Protein AF-A0A357EZJ7-F1 (afdb_monomer)

Secondary structure (DSSP, 8-state):
-HHHHHHHHHTT-HHHHHHHHHHHHHHHHHHHHHHHHHHHTSPPPTT-TTTTHHHHHHHHHHHHH-

Nearest PDB structures (foldseek):
  8j7t-assembly1_B  TM=7.944E-01  e=5.843E-02  Homo sapiens
  8j80-assembly1_A  TM=7.897E-01  e=8.162E-02  Homo sapiens
  8j7v-assembly1_A  TM=7.935E-01  e=1.219E-01  Homo sapiens
  8j7w-assembly1_B  TM=6.638E-01  e=8.162E-02  Homo sapiens
  8j7w-assembly1_A  TM=7.976E-01  e=2.081E-01  Homo sapiens

Solvent-accessible surface area (backbone atoms only — not comparable to full-atom values): 3746 Å² total; per-residue (Å²): 88,72,69,38,40,53,47,13,59,74,67,72,32,67,66,42,39,50,52,28,51,51,58,48,50,54,50,51,52,52,49,51,46,51,52,34,54,59,60,50,70,49,78,66,52,96,90,40,91,80,47,52,69,67,53,44,55,53,36,52,51,58,54,74,72,107

Radius of gyration: 17.95 Å; Cα contacts (8 Å, |Δi|>4): 42; chains: 1; bounding box: 35×18×49 Å

pLDDT: mean 72.2, std 10.33, range [51.09, 87.69]

Foldseek 3Di:
DVCLCVVCVVVVNPVSNVVVVVVVVVVVLVVLLVVLVVQQPDFADPVHPVRCVVSNVVSVVVSVVD

Mean predicted aligned error: 10.91 Å

Sequence (66 aa):
MIAEAVGGWYANSLALLADAGHMLTDVAALSLTLAAFWFAGRPATPQKTYGYYRLEILAAFINGIA

Structure (mmCIF, N/CA/C/O backbone):
data_AF-A0A357EZJ7-F1
#
_entry.id   AF-A0A357EZJ7-F1
#
loop_
_atom_site.group_PDB
_atom_site.id
_atom_site.type_symbol
_atom_site.label_atom_id
_atom_site.label_alt_id
_atom_site.label_comp_id
_atom_site.label_asym_id
_atom_site.label_entity_id
_atom_site.label_seq_id
_atom_site.pdbx_PDB_ins_code
_atom_site.Cartn_x
_atom_site.Cartn_y
_atom_site.Cartn_z
_atom_site.occupancy
_atom_site.B_iso_or_equiv
_atom_site.auth_seq_id
_atom_site.auth_comp_id
_atom_site.auth_asym_id
_atom_site.auth_atom_id
_atom_site.pdbx_PDB_model_num
ATOM 1 N N . MET A 1 1 ? 2.713 -0.396 -14.424 1.00 66.94 1 MET A N 1
ATOM 2 C CA . MET A 1 1 ? 3.599 -1.303 -13.654 1.00 66.94 1 MET A CA 1
ATOM 3 C C . MET A 1 1 ? 4.098 -2.495 -14.456 1.00 66.94 1 MET A C 1
ATOM 5 O O . MET A 1 1 ? 5.225 -2.424 -14.909 1.00 66.94 1 MET A O 1
ATOM 9 N N . ILE A 1 2 ? 3.324 -3.568 -14.692 1.00 75.06 2 ILE A N 1
ATOM 10 C CA . ILE A 1 2 ? 3.863 -4.774 -15.374 1.00 75.06 2 ILE A CA 1
ATOM 11 C C . ILE A 1 2 ? 4.329 -4.469 -16.808 1.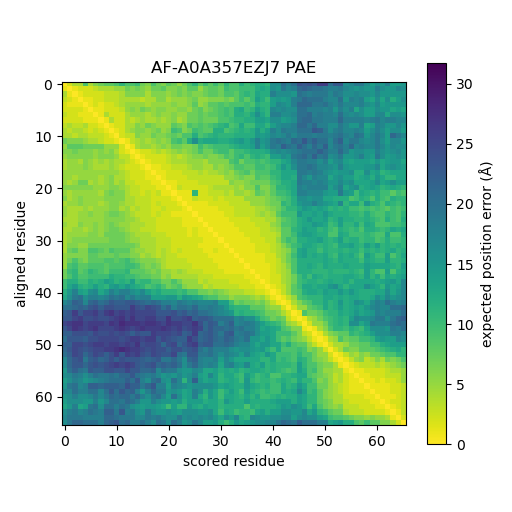00 75.06 2 ILE A C 1
ATOM 13 O O . ILE A 1 2 ? 5.420 -4.870 -17.193 1.00 75.06 2 ILE A O 1
ATOM 17 N N . ALA A 1 3 ? 3.551 -3.701 -17.576 1.00 77.38 3 ALA A N 1
ATOM 18 C CA . ALA A 1 3 ? 3.944 -3.288 -18.924 1.00 77.38 3 ALA A CA 1
ATOM 19 C C . ALA A 1 3 ? 5.180 -2.363 -18.937 1.00 77.38 3 ALA A C 1
ATOM 21 O O . ALA A 1 3 ? 6.014 -2.484 -19.826 1.00 77.38 3 ALA A O 1
ATOM 22 N N . GLU A 1 4 ? 5.338 -1.489 -17.939 1.00 73.31 4 GLU A N 1
ATOM 23 C CA . GLU A 1 4 ? 6.496 -0.585 -17.801 1.00 73.31 4 GLU A CA 1
ATOM 24 C C . GLU A 1 4 ? 7.743 -1.300 -17.280 1.00 73.31 4 GLU A C 1
ATOM 26 O O . GLU A 1 4 ? 8.841 -1.011 -17.733 1.00 73.31 4 GLU A O 1
ATOM 31 N N . ALA A 1 5 ? 7.592 -2.280 -16.388 1.00 74.38 5 ALA A N 1
ATOM 32 C CA . ALA A 1 5 ? 8.693 -3.115 -15.922 1.00 74.38 5 ALA A CA 1
ATOM 33 C C . ALA A 1 5 ? 9.219 -4.008 -17.056 1.00 74.38 5 ALA A C 1
ATOM 35 O O . ALA A 1 5 ? 10.424 -4.078 -17.286 1.00 74.38 5 ALA A O 1
ATOM 36 N N . VAL A 1 6 ? 8.315 -4.642 -17.814 1.00 78.12 6 VAL A N 1
ATOM 37 C CA . VAL A 1 6 ? 8.675 -5.472 -18.976 1.00 78.12 6 VAL A CA 1
ATOM 38 C C . VAL A 1 6 ? 9.211 -4.606 -20.121 1.00 78.12 6 VAL A C 1
ATOM 40 O O . VAL A 1 6 ? 10.223 -4.952 -20.726 1.00 78.12 6 VAL A O 1
ATOM 43 N N . GLY A 1 7 ? 8.589 -3.455 -20.389 1.00 78.50 7 GLY A N 1
ATOM 44 C CA . GLY A 1 7 ? 9.047 -2.492 -21.392 1.00 78.50 7 GLY A CA 1
ATOM 45 C C . GLY A 1 7 ? 10.386 -1.846 -21.032 1.00 78.50 7 GLY A C 1
ATOM 46 O O . GLY A 1 7 ? 11.242 -1.706 -21.897 1.00 78.50 7 GLY A O 1
ATOM 47 N N . GLY A 1 8 ? 10.608 -1.522 -19.757 1.00 78.25 8 GLY A N 1
ATOM 48 C CA . GLY A 1 8 ? 11.866 -0.991 -19.232 1.00 78.25 8 GLY A CA 1
ATOM 49 C C . GLY A 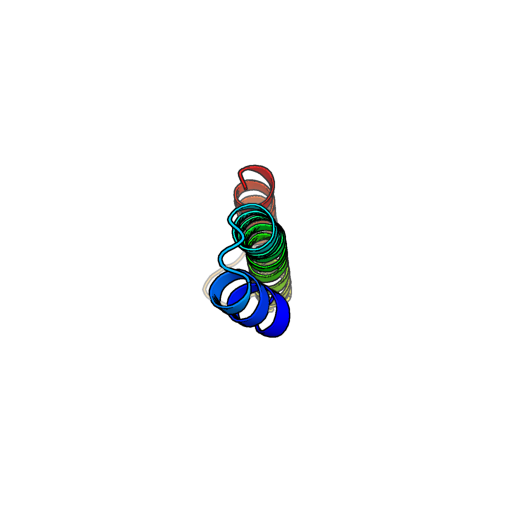1 8 ? 13.002 -2.004 -19.301 1.00 78.25 8 GLY A C 1
ATOM 50 O O . GLY A 1 8 ? 14.108 -1.648 -19.704 1.00 78.25 8 GLY A O 1
ATOM 51 N N . TRP A 1 9 ? 12.715 -3.276 -19.004 1.00 78.12 9 TRP A N 1
ATOM 52 C CA . TRP A 1 9 ? 13.669 -4.369 -19.198 1.00 78.12 9 TRP A CA 1
ATOM 53 C C . TRP A 1 9 ? 14.008 -4.553 -20.680 1.00 78.12 9 TRP A C 1
ATOM 55 O O . TRP A 1 9 ? 15.181 -4.625 -21.038 1.00 78.12 9 TRP A O 1
ATOM 65 N N . TYR A 1 10 ? 13.002 -4.585 -21.560 1.00 83.12 10 TYR A N 1
ATOM 66 C CA . TYR A 1 10 ? 13.214 -4.769 -23.000 1.00 83.12 10 TYR A CA 1
ATOM 67 C C . TYR A 1 10 ? 13.940 -3.579 -23.648 1.00 83.12 10 TYR A C 1
ATOM 69 O O . TYR A 1 10 ? 14.779 -3.762 -24.526 1.00 83.12 10 TYR A O 1
ATOM 77 N N . ALA A 1 11 ? 13.664 -2.358 -23.187 1.00 83.06 11 ALA A N 1
ATOM 78 C CA . ALA A 1 11 ? 14.332 -1.136 -23.629 1.00 83.06 11 ALA A CA 1
ATOM 79 C C . ALA A 1 11 ? 15.692 -0.896 -22.940 1.00 83.06 11 ALA A C 1
ATOM 81 O O . ALA A 1 11 ? 16.334 0.116 -23.221 1.00 83.06 11 ALA A O 1
ATOM 82 N N . ASN A 1 12 ? 16.116 -1.785 -22.026 1.00 78.25 12 ASN A N 1
ATOM 83 C CA . ASN A 1 12 ? 17.314 -1.655 -21.186 1.00 78.25 12 ASN A CA 1
ATOM 84 C C . ASN A 1 12 ? 17.415 -0.277 -20.494 1.00 78.25 12 ASN A C 1
ATOM 86 O O . ASN A 1 12 ? 18.496 0.301 -20.351 1.00 78.25 12 ASN A O 1
ATOM 90 N N . SER A 1 13 ? 16.261 0.270 -20.105 1.00 76.88 13 SER A N 1
ATOM 91 C CA . SER A 1 13 ? 16.116 1.631 -19.600 1.00 76.88 13 SER A CA 1
ATOM 92 C C . SER A 1 13 ? 15.901 1.615 -18.093 1.00 76.88 13 SER A C 1
ATOM 94 O O . SER A 1 13 ? 14.816 1.303 -17.598 1.00 76.88 13 SER A O 1
ATOM 96 N N . LEU A 1 14 ? 16.945 2.008 -17.359 1.00 79.06 14 LEU A N 1
ATOM 97 C CA . LEU A 1 14 ? 16.895 2.175 -15.905 1.00 79.06 14 LEU A CA 1
ATOM 98 C C . LEU A 1 14 ? 15.871 3.231 -15.476 1.00 79.06 14 LEU A C 1
ATOM 100 O O . LEU A 1 14 ? 15.314 3.116 -14.392 1.00 79.06 14 LEU A O 1
ATOM 104 N N . ALA A 1 15 ? 15.590 4.224 -16.326 1.00 81.44 15 ALA A N 1
ATOM 105 C CA . ALA A 1 15 ? 14.608 5.263 -16.033 1.00 81.44 15 ALA A CA 1
ATOM 106 C C . ALA A 1 15 ? 13.181 4.697 -15.964 1.00 81.44 15 ALA A C 1
ATOM 108 O O . ALA A 1 15 ? 12.471 4.967 -15.002 1.00 81.44 15 ALA A O 1
ATOM 109 N N . LEU A 1 16 ? 12.786 3.854 -16.927 1.00 76.94 16 LEU A N 1
ATOM 110 C CA . LEU A 1 16 ? 11.464 3.210 -16.915 1.00 76.94 16 LEU A CA 1
ATOM 111 C C . LEU A 1 16 ? 11.330 2.211 -15.760 1.00 76.94 16 LEU A C 1
ATOM 113 O O . LEU A 1 16 ? 10.261 2.065 -15.175 1.00 76.94 16 LEU A O 1
ATOM 117 N N . LEU A 1 17 ? 12.422 1.514 -15.436 1.00 76.56 17 LEU A N 1
ATOM 118 C CA . LEU A 1 17 ? 12.443 0.575 -14.319 1.00 76.56 17 LEU A CA 1
ATOM 119 C C . LEU A 1 17 ? 12.327 1.303 -12.968 1.00 76.56 17 LEU A C 1
ATOM 121 O O . LEU A 1 17 ? 11.64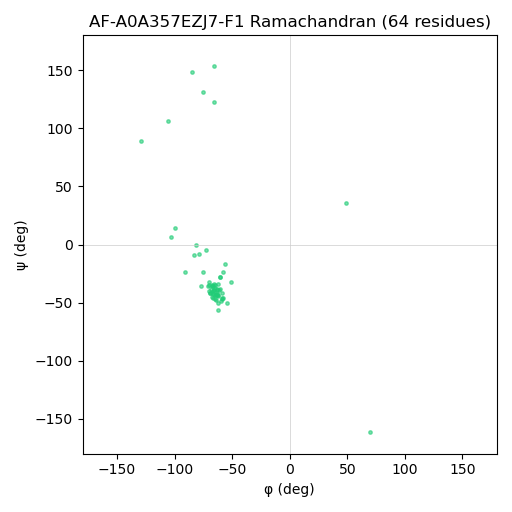3 0.818 -12.071 1.00 76.56 17 LEU A O 1
ATOM 125 N N . ALA A 1 18 ? 12.975 2.465 -12.833 1.00 81.50 18 ALA A N 1
ATOM 126 C CA . ALA A 1 18 ? 12.884 3.317 -11.650 1.00 81.50 18 ALA A CA 1
ATOM 127 C C . ALA A 1 18 ? 11.481 3.919 -11.485 1.00 81.50 18 ALA A C 1
ATOM 129 O O . ALA A 1 18 ? 10.948 3.902 -10.378 1.00 81.50 18 ALA A O 1
ATOM 130 N N . ASP A 1 19 ? 10.860 4.371 -12.577 1.00 84.12 19 ASP A N 1
ATOM 131 C CA . ASP A 1 19 ? 9.477 4.864 -12.583 1.00 84.12 19 ASP A CA 1
ATOM 132 C C . ASP A 1 19 ? 8.486 3.757 -12.171 1.00 84.12 19 ASP A C 1
ATOM 134 O O . ASP A 1 19 ? 7.670 3.927 -11.262 1.00 84.12 19 ASP A O 1
ATOM 138 N N . ALA A 1 20 ? 8.676 2.546 -12.712 1.00 82.69 20 ALA A N 1
ATOM 139 C CA . ALA A 1 20 ? 7.923 1.367 -12.297 1.00 82.69 20 ALA A CA 1
ATOM 140 C C . ALA A 1 20 ? 8.141 0.990 -10.818 1.00 82.69 20 ALA A C 1
ATOM 142 O O . ALA A 1 20 ? 7.220 0.513 -10.160 1.00 82.69 20 ALA A O 1
ATOM 143 N N . GLY A 1 21 ? 9.338 1.195 -10.269 1.00 82.69 21 GLY A N 1
ATOM 144 C CA . GLY A 1 21 ? 9.601 0.984 -8.843 1.00 82.69 21 GLY A CA 1
ATOM 145 C C . GLY A 1 21 ? 8.915 2.023 -7.948 1.00 82.69 21 GLY A C 1
ATOM 146 O O . GLY A 1 21 ? 8.367 1.672 -6.901 1.00 82.69 21 GLY A O 1
ATOM 147 N N . HIS A 1 22 ? 8.908 3.289 -8.371 1.00 85.38 22 HIS A N 1
ATOM 148 C CA . HIS A 1 22 ? 8.279 4.387 -7.637 1.00 85.38 22 HIS A CA 1
ATOM 149 C C . HIS A 1 22 ? 6.771 4.169 -7.495 1.00 85.38 22 HIS A C 1
ATOM 151 O O . HIS A 1 22 ? 6.270 3.999 -6.386 1.00 85.38 22 HIS A O 1
ATOM 157 N N . MET A 1 23 ? 6.082 4.006 -8.621 1.00 85.88 23 MET A N 1
ATOM 158 C CA . MET A 1 23 ? 4.644 3.731 -8.660 1.00 85.88 23 MET A CA 1
ATOM 159 C C . MET A 1 23 ? 4.260 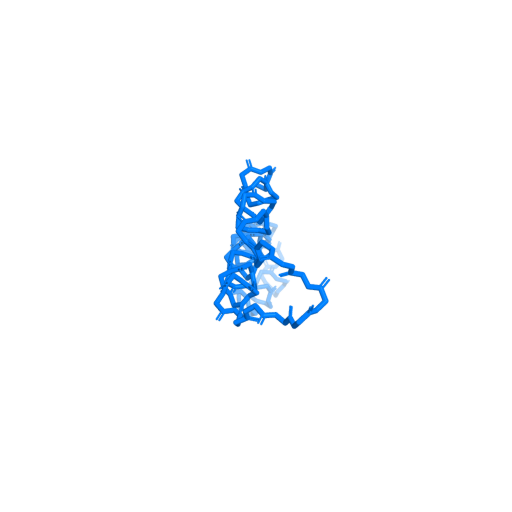2.418 -7.949 1.00 85.88 23 MET A C 1
ATOM 161 O O . MET A 1 23 ? 3.147 2.289 -7.440 1.00 85.88 23 MET A O 1
ATOM 165 N N . LEU A 1 24 ? 5.156 1.423 -7.882 1.00 84.38 24 LEU A N 1
ATOM 166 C CA . LEU A 1 24 ? 4.923 0.210 -7.086 1.00 84.38 24 LEU A CA 1
ATOM 167 C C . LEU A 1 24 ? 4.902 0.516 -5.582 1.00 84.38 24 LEU A C 1
ATOM 169 O O . LEU A 1 24 ? 4.122 -0.089 -4.844 1.00 84.38 24 LEU A O 1
ATOM 173 N N . THR A 1 25 ? 5.719 1.469 -5.140 1.00 83.19 25 THR A N 1
ATOM 174 C CA . THR A 1 25 ? 5.747 1.931 -3.748 1.00 83.19 25 THR A CA 1
ATOM 175 C C . THR A 1 25 ? 4.467 2.695 -3.409 1.00 83.19 25 THR A C 1
ATOM 177 O O . THR A 1 25 ? 3.854 2.408 -2.381 1.00 83.19 25 THR A O 1
ATOM 180 N N . ASP A 1 26 ? 3.980 3.552 -4.312 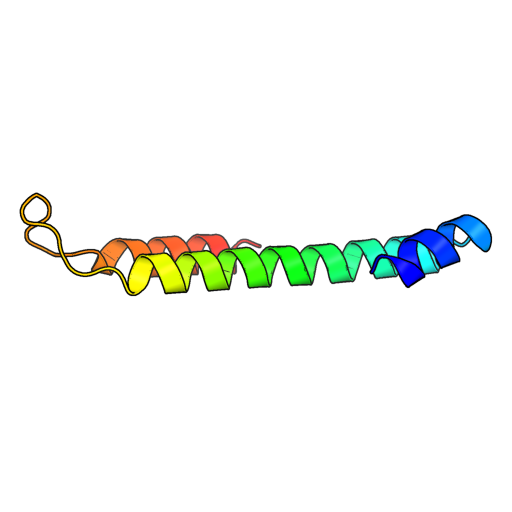1.00 87.06 26 ASP A N 1
ATOM 181 C CA . ASP A 1 26 ? 2.673 4.215 -4.170 1.00 87.06 26 ASP A CA 1
ATOM 182 C C . ASP A 1 26 ? 1.521 3.209 -4.049 1.00 87.06 26 ASP A C 1
ATOM 184 O O . ASP A 1 26 ? 0.668 3.307 -3.162 1.00 87.06 26 ASP A O 1
ATOM 188 N N . VAL A 1 27 ? 1.508 2.181 -4.904 1.00 87.69 27 VAL A N 1
ATOM 189 C CA . VAL A 1 27 ? 0.495 1.119 -4.833 1.00 87.69 27 VAL A CA 1
ATOM 190 C C . VAL A 1 27 ? 0.601 0.342 -3.520 1.00 87.69 27 VAL A C 1
ATOM 192 O O . VAL A 1 27 ? -0.430 0.005 -2.933 1.00 87.69 27 VAL A O 1
ATOM 195 N N . ALA A 1 28 ? 1.809 0.067 -3.024 1.00 85.19 28 ALA A N 1
ATOM 196 C CA . ALA A 1 28 ? 2.001 -0.592 -1.734 1.00 85.19 28 ALA A CA 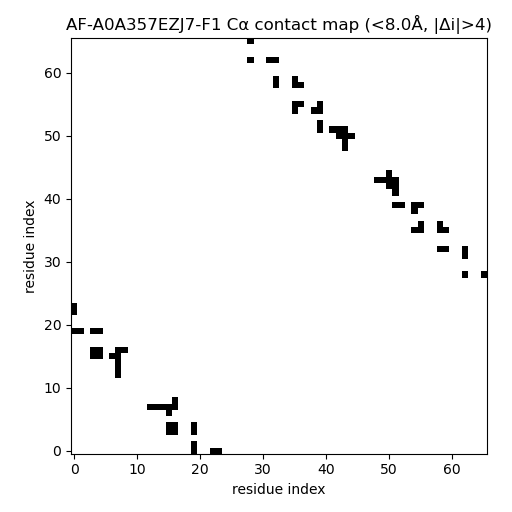1
ATOM 197 C C . ALA A 1 28 ? 1.458 0.261 -0.574 1.00 85.19 28 ALA A C 1
ATOM 199 O O . ALA A 1 28 ? 0.735 -0.267 0.277 1.00 85.19 28 ALA A O 1
ATOM 200 N N . ALA A 1 29 ? 1.723 1.571 -0.577 1.00 83.56 29 ALA A N 1
ATOM 201 C CA . ALA A 1 29 ? 1.191 2.506 0.412 1.00 83.56 29 ALA A CA 1
ATOM 202 C C . ALA A 1 29 ? -0.347 2.523 0.402 1.00 83.56 29 ALA A C 1
ATOM 204 O O . ALA A 1 29 ? -0.966 2.310 1.449 1.00 83.56 29 ALA A O 1
ATOM 205 N N . LEU A 1 30 ? -0.967 2.645 -0.780 1.00 86.19 30 LEU A N 1
ATOM 206 C CA . LEU A 1 30 ? -2.426 2.593 -0.947 1.00 86.19 30 LEU A CA 1
ATOM 207 C C . LEU A 1 30 ? -3.025 1.252 -0.499 1.00 86.19 30 LEU A C 1
ATOM 209 O O . LEU A 1 30 ? -4.091 1.216 0.118 1.00 86.19 30 LEU A O 1
ATOM 213 N N . SER A 1 31 ? -2.339 0.142 -0.780 1.00 86.50 31 SER A N 1
ATOM 214 C CA . SER A 1 31 ? -2.765 -1.202 -0.367 1.00 86.50 31 SER A CA 1
ATOM 215 C C . SER A 1 31 ? -2.779 -1.339 1.155 1.00 86.50 31 SER A C 1
ATOM 217 O O . SER A 1 31 ? -3.729 -1.887 1.721 1.00 86.50 31 SER A O 1
ATOM 219 N N . LEU A 1 32 ? -1.754 -0.805 1.828 1.00 80.75 32 LEU A N 1
ATOM 220 C CA . LEU A 1 32 ? -1.695 -0.747 3.288 1.00 80.75 32 LEU A CA 1
ATOM 221 C C . LEU A 1 32 ? -2.812 0.135 3.856 1.00 80.75 32 LEU A C 1
ATOM 223 O O . LEU A 1 32 ? -3.471 -0.289 4.807 1.00 80.75 32 LEU A O 1
ATOM 227 N N . THR A 1 33 ? -3.081 1.303 3.256 1.00 79.38 33 THR A N 1
ATOM 228 C CA . THR A 1 33 ? -4.198 2.182 3.653 1.00 79.38 33 THR A CA 1
ATOM 229 C C . THR A 1 33 ? -5.534 1.450 3.532 1.00 79.38 33 THR A C 1
ATOM 231 O O . THR A 1 33 ? -6.348 1.469 4.454 1.00 79.38 33 THR A O 1
ATOM 234 N N . LEU A 1 34 ? -5.767 0.761 2.413 1.00 81.75 34 LEU A N 1
ATOM 235 C CA . LEU A 1 34 ? -7.008 0.032 2.166 1.00 81.75 34 LEU A CA 1
ATOM 236 C C . LEU A 1 34 ? -7.194 -1.124 3.156 1.00 81.75 34 LEU A C 1
ATOM 238 O O . LEU A 1 34 ? -8.285 -1.301 3.700 1.00 81.75 34 LEU A O 1
ATOM 242 N N . ALA A 1 35 ? -6.131 -1.887 3.428 1.00 77.81 35 ALA A N 1
ATOM 243 C CA . ALA A 1 35 ? -6.157 -2.944 4.434 1.00 77.81 35 ALA A CA 1
ATOM 244 C C . ALA A 1 35 ? -6.507 -2.373 5.815 1.00 77.81 35 ALA A C 1
ATOM 246 O O . ALA A 1 35 ? -7.388 -2.893 6.498 1.00 77.81 35 ALA A O 1
ATOM 247 N N . ALA A 1 36 ? -5.877 -1.263 6.193 1.00 72.25 36 ALA A N 1
ATOM 248 C CA . ALA A 1 36 ? -6.177 -0.521 7.408 1.00 72.25 36 ALA A CA 1
ATOM 249 C C . ALA A 1 36 ? -7.657 -0.120 7.522 1.00 72.25 36 ALA A C 1
ATOM 251 O O . ALA A 1 36 ? -8.290 -0.420 8.535 1.00 72.25 36 ALA A O 1
ATOM 252 N N . PHE A 1 37 ? -8.227 0.488 6.477 1.00 71.44 37 PHE A N 1
ATOM 253 C CA . PHE A 1 37 ? -9.654 0.830 6.427 1.00 71.44 37 PHE A CA 1
ATOM 254 C C . PHE A 1 37 ? -10.549 -0.403 6.575 1.00 71.44 37 PHE A C 1
ATOM 256 O O . PHE A 1 37 ? -11.540 -0.379 7.307 1.00 71.44 37 PHE A O 1
ATOM 263 N N . TRP A 1 38 ? -10.186 -1.508 5.923 1.00 73.56 38 TRP A N 1
ATOM 264 C CA . TRP A 1 38 ? -10.938 -2.757 6.013 1.00 73.56 38 TRP A CA 1
ATOM 265 C C . TRP A 1 38 ? -10.917 -3.352 7.428 1.00 73.56 38 TRP A C 1
ATOM 267 O O . TRP A 1 38 ? -11.929 -3.869 7.906 1.00 73.56 38 TRP A O 1
ATOM 277 N N . PHE A 1 39 ? -9.787 -3.241 8.132 1.00 64.56 39 PHE A N 1
ATOM 278 C CA . PHE A 1 39 ? -9.679 -3.629 9.538 1.00 64.56 39 PHE A CA 1
ATOM 279 C C . PHE A 1 39 ? -10.425 -2.673 10.478 1.00 64.56 39 PHE A C 1
ATOM 281 O O . PHE A 1 39 ? -11.020 -3.145 11.448 1.00 64.56 39 PHE A O 1
ATOM 288 N N . ALA A 1 40 ? -10.440 -1.369 10.190 1.00 63.12 40 ALA A N 1
ATOM 289 C CA . ALA A 1 40 ? 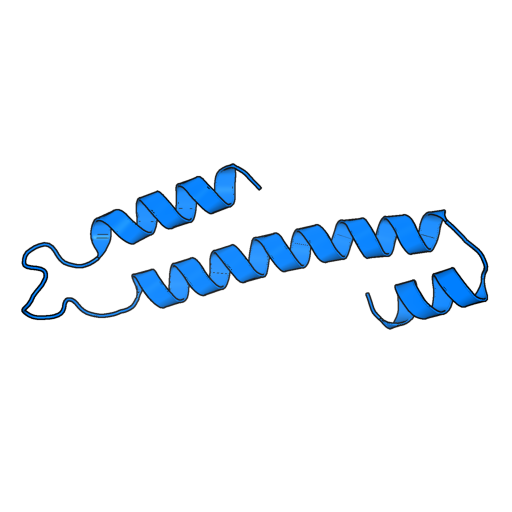-11.171 -0.368 10.972 1.00 63.12 40 ALA A CA 1
ATOM 290 C C . ALA A 1 40 ? -12.697 -0.558 10.889 1.00 63.12 40 ALA A C 1
ATOM 292 O O . ALA A 1 40 ? -13.397 -0.383 11.883 1.00 63.12 40 ALA A O 1
ATOM 293 N N . GLY A 1 41 ? -13.210 -1.008 9.739 1.00 62.03 41 GLY A N 1
ATOM 294 C CA . GLY A 1 41 ? -14.636 -1.290 9.541 1.00 62.03 41 GLY A CA 1
ATOM 295 C C . GLY A 1 41 ? -15.164 -2.555 10.233 1.00 62.03 41 GLY A C 1
ATOM 296 O O . GLY A 1 41 ? -16.367 -2.818 10.167 1.00 62.03 41 GLY A O 1
ATOM 297 N N . ARG A 1 42 ? -14.316 -3.371 10.883 1.00 61.19 42 ARG A N 1
ATOM 298 C CA . ARG A 1 42 ? -14.785 -4.589 11.565 1.00 61.19 42 ARG A CA 1
ATOM 299 C C . ARG A 1 42 ? -15.502 -4.261 12.888 1.00 61.19 42 ARG A C 1
ATOM 301 O O . ARG A 1 42 ? -14.948 -3.540 13.718 1.00 61.19 42 ARG A O 1
ATOM 308 N N . PRO A 1 43 ? -16.700 -4.832 13.131 1.00 51.09 43 PRO A N 1
ATOM 309 C CA . PRO A 1 43 ? -17.475 -4.580 14.345 1.00 51.09 43 PRO A CA 1
ATOM 310 C C . PRO A 1 43 ? -16.772 -5.108 15.605 1.00 51.09 43 PRO A C 1
ATOM 312 O O . PRO A 1 43 ? -15.985 -6.053 15.555 1.00 51.09 43 PRO A O 1
ATOM 315 N N . ALA A 1 44 ? -17.064 -4.488 16.751 1.00 54.44 44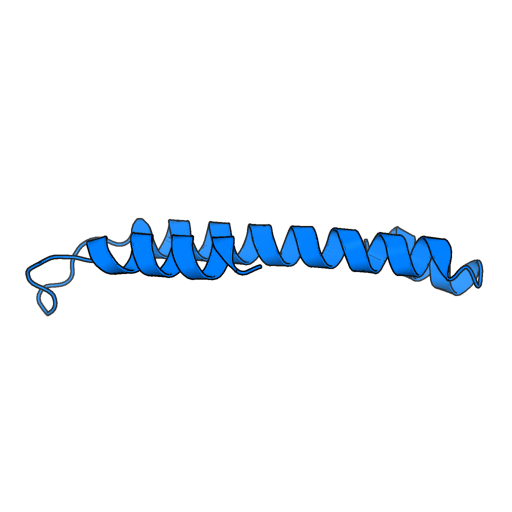 ALA A N 1
ATOM 316 C CA . ALA A 1 44 ? -16.461 -4.828 18.036 1.00 54.44 44 ALA A CA 1
ATOM 317 C C . ALA A 1 44 ? -16.861 -6.242 18.504 1.00 54.44 44 ALA A C 1
ATOM 319 O O . ALA A 1 44 ? -18.039 -6.555 18.665 1.00 54.44 44 ALA A O 1
ATOM 320 N N . THR A 1 45 ? -15.864 -7.092 18.747 1.00 56.50 45 THR A N 1
ATOM 321 C CA . THR A 1 45 ? -16.032 -8.466 19.248 1.00 56.50 45 THR A CA 1
ATOM 322 C C . THR A 1 45 ? -16.138 -8.468 20.786 1.00 56.50 45 THR A C 1
ATOM 324 O O . THR A 1 45 ? -15.449 -7.667 21.422 1.00 56.50 45 THR A O 1
ATOM 327 N N . PRO A 1 46 ? -16.886 -9.393 21.429 1.00 55.59 46 PRO A N 1
ATOM 328 C CA . PRO A 1 46 ? -17.099 -9.428 22.890 1.00 55.59 46 PRO A CA 1
ATOM 329 C C . PRO A 1 46 ? -15.835 -9.483 23.768 1.00 55.59 46 PRO A C 1
ATOM 331 O O . PRO A 1 46 ? -15.896 -9.203 24.959 1.00 55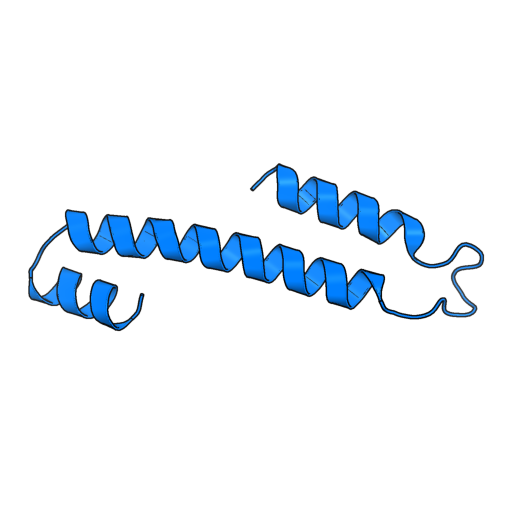.59 46 PRO A O 1
ATOM 334 N N . GLN A 1 47 ? -14.681 -9.833 23.194 1.00 60.84 47 GLN A N 1
ATOM 335 C CA . GLN A 1 47 ? -13.380 -9.852 23.875 1.00 60.84 47 GLN A CA 1
ATOM 336 C C . GLN A 1 47 ? -12.692 -8.471 23.931 1.00 60.84 47 GLN A C 1
ATOM 338 O O . GLN A 1 47 ? -11.673 -8.329 24.605 1.00 60.84 47 GLN A O 1
ATOM 343 N N . LYS A 1 48 ? -13.211 -7.447 23.231 1.00 55.75 48 LYS A N 1
ATOM 344 C CA . LYS A 1 48 ? -12.666 -6.077 23.218 1.00 55.75 48 LYS A CA 1
ATOM 345 C C . LYS A 1 48 ? -13.757 -5.041 23.499 1.00 55.75 48 LYS A C 1
ATOM 347 O O . LYS A 1 48 ? -14.349 -4.471 22.588 1.00 55.75 48 LYS A O 1
ATOM 352 N N . THR A 1 49 ? -13.951 -4.749 24.781 1.00 58.41 49 THR A N 1
ATOM 353 C CA . THR A 1 49 ? -14.997 -3.870 25.338 1.00 58.41 49 THR A CA 1
ATOM 354 C C . THR A 1 49 ? -15.000 -2.430 24.797 1.00 58.41 49 THR A C 1
ATOM 356 O O . THR A 1 49 ? -16.042 -1.789 24.802 1.00 58.41 49 THR A O 1
ATOM 359 N N . TYR A 1 50 ? -13.868 -1.922 24.290 1.00 57.69 50 TYR A N 1
ATOM 360 C CA . TYR A 1 50 ? -13.745 -0.577 23.694 1.00 57.69 50 TYR A CA 1
ATOM 361 C C . TYR A 1 50 ? -13.710 -0.570 22.149 1.00 57.69 50 TYR A C 1
ATOM 363 O O . TYR A 1 50 ? -13.466 0.470 21.538 1.00 57.69 50 TYR A O 1
ATOM 371 N N . GLY A 1 51 ? -13.923 -1.718 21.495 1.00 59.00 51 GLY A N 1
ATOM 372 C CA . GLY A 1 51 ? -13.864 -1.844 20.035 1.00 59.00 51 GLY A CA 1
ATOM 373 C C . GLY A 1 51 ? -12.455 -1.708 19.437 1.00 59.00 51 GLY A C 1
ATOM 374 O O . GLY A 1 51 ? -11.441 -1.880 20.118 1.00 59.00 51 GLY A O 1
ATOM 375 N N . TYR A 1 52 ? -12.393 -1.431 18.132 1.00 59.66 52 TYR A N 1
ATOM 376 C CA . TYR A 1 52 ? -11.156 -1.343 17.343 1.00 59.66 52 TYR A CA 1
ATOM 377 C C . TYR A 1 52 ? -10.667 0.097 17.095 1.00 59.66 52 TYR A C 1
ATOM 379 O O . TYR A 1 52 ? -9.748 0.294 16.311 1.00 59.66 52 TYR A O 1
ATOM 387 N N . TYR A 1 53 ? -11.189 1.095 17.815 1.00 56.97 53 TYR A N 1
ATOM 388 C CA . TYR A 1 53 ? -10.849 2.521 17.641 1.00 56.97 53 TYR A CA 1
ATOM 389 C C . TYR A 1 53 ? -9.337 2.831 17.653 1.00 56.97 53 TYR A C 1
ATOM 391 O O . TYR A 1 53 ? -8.866 3.733 16.971 1.00 56.97 53 TYR A O 1
ATOM 399 N N . ARG A 1 54 ? -8.540 2.064 18.412 1.00 63.97 54 ARG A N 1
ATOM 400 C CA . ARG A 1 54 ? -7.074 2.222 18.460 1.00 63.97 54 ARG A CA 1
ATOM 401 C C . ARG A 1 54 ? -6.351 1.683 17.223 1.00 63.97 54 ARG A C 1
ATOM 403 O O . ARG A 1 54 ? -5.234 2.116 16.956 1.00 63.97 54 ARG A O 1
ATOM 410 N N . LEU A 1 55 ? -6.950 0.740 16.493 1.00 62.12 55 LEU A N 1
ATOM 411 C CA . LEU A 1 55 ? -6.362 0.219 15.257 1.00 62.12 55 LEU A CA 1
ATOM 412 C C . LEU A 1 55 ? -6.384 1.259 14.143 1.00 62.12 55 LEU A C 1
ATOM 414 O O . LEU A 1 55 ? -5.448 1.269 13.360 1.00 62.12 55 LEU A O 1
ATOM 418 N N . GLU A 1 56 ? -7.380 2.146 14.101 1.00 62.16 56 GLU A N 1
ATOM 419 C CA . GLU A 1 56 ? -7.455 3.221 13.103 1.00 62.16 56 GLU A CA 1
ATOM 420 C C . GLU A 1 56 ? -6.274 4.197 13.238 1.00 62.16 56 GLU A C 1
ATOM 422 O O . GLU A 1 56 ? -5.621 4.535 12.255 1.00 62.16 56 GLU A O 1
ATOM 427 N N . ILE A 1 57 ? -5.908 4.547 14.477 1.00 69.44 57 ILE A N 1
ATOM 428 C CA . ILE A 1 57 ? -4.731 5.378 14.773 1.00 69.44 57 ILE A CA 1
ATOM 429 C C . ILE A 1 57 ? -3.432 4.640 14.418 1.00 69.44 57 ILE A C 1
ATOM 431 O O . ILE A 1 57 ? -2.524 5.232 13.843 1.00 69.44 57 ILE A O 1
ATOM 435 N N . LEU A 1 58 ? -3.332 3.345 14.738 1.00 67.88 58 LEU A N 1
ATOM 436 C CA . LEU A 1 58 ? -2.144 2.540 14.432 1.00 67.88 58 LEU A CA 1
ATOM 437 C C . LEU A 1 58 ? -1.947 2.369 12.917 1.00 67.88 58 LEU A C 1
ATOM 439 O O . LEU A 1 58 ? -0.830 2.437 12.415 1.00 67.88 58 LEU A O 1
ATOM 443 N N . ALA A 1 59 ? -3.049 2.182 12.198 1.00 63.12 59 ALA A N 1
ATOM 444 C CA . ALA A 1 59 ? -3.110 2.145 10.749 1.00 63.12 59 ALA A CA 1
ATOM 445 C C . ALA A 1 59 ? -2.675 3.474 10.123 1.00 63.12 59 ALA A C 1
ATOM 447 O O . ALA A 1 59 ? -1.802 3.474 9.258 1.00 63.12 59 ALA A O 1
ATOM 448 N N . ALA A 1 60 ? -3.242 4.595 10.581 1.00 65.25 60 ALA A N 1
ATOM 449 C CA . ALA A 1 60 ? -2.869 5.931 10.121 1.00 65.25 60 ALA A CA 1
ATOM 450 C C . ALA A 1 60 ? -1.390 6.243 10.407 1.00 65.25 60 ALA A C 1
ATOM 452 O O . ALA A 1 60 ? -0.710 6.820 9.565 1.00 65.25 60 ALA A O 1
ATOM 453 N N . PHE A 1 61 ? -0.868 5.806 11.556 1.00 73.88 61 PHE A N 1
ATOM 454 C CA . PHE A 1 61 ? 0.543 5.949 11.915 1.00 73.88 61 PHE A CA 1
ATOM 455 C C . PHE A 1 61 ? 1.471 5.151 10.989 1.00 73.88 61 PHE A C 1
ATOM 457 O O . PHE A 1 61 ? 2.448 5.702 10.493 1.00 73.88 61 PHE A O 1
ATOM 464 N N . ILE A 1 62 ? 1.156 3.879 10.715 1.00 69.50 62 ILE A N 1
ATOM 465 C CA . ILE A 1 62 ? 1.932 3.060 9.767 1.00 69.50 62 ILE A CA 1
ATOM 466 C C . ILE A 1 62 ? 1.861 3.658 8.358 1.00 69.50 62 ILE A C 1
ATOM 468 O O . ILE A 1 62 ? 2.863 3.660 7.651 1.00 69.50 62 ILE A O 1
ATOM 472 N N . ASN A 1 63 ? 0.705 4.193 7.961 1.00 65.56 63 ASN A N 1
ATOM 473 C CA . ASN A 1 63 ? 0.542 4.812 6.651 1.00 65.56 63 ASN A CA 1
ATOM 474 C C . ASN A 1 63 ? 1.304 6.136 6.512 1.00 65.56 63 ASN A C 1
ATOM 476 O O . ASN A 1 63 ? 1.822 6.404 5.443 1.00 65.56 63 ASN A O 1
ATOM 480 N N . GLY A 1 64 ? 1.411 6.932 7.580 1.00 63.00 64 GLY A N 1
ATOM 481 C CA . GLY A 1 64 ? 2.166 8.190 7.574 1.00 63.00 64 GLY A CA 1
ATOM 482 C C . GLY A 1 64 ? 3.688 8.041 7.700 1.00 63.00 64 GLY A C 1
ATOM 483 O O . GLY A 1 64 ? 4.391 9.042 7.597 1.00 63.00 64 GLY A O 1
ATOM 484 N N . ILE A 1 65 ? 4.198 6.832 7.969 1.00 68.88 65 ILE A N 1
ATOM 485 C CA . ILE A 1 65 ? 5.642 6.527 7.975 1.00 68.88 65 ILE A CA 1
ATOM 486 C C . ILE A 1 65 ? 6.132 6.058 6.595 1.00 68.88 65 ILE A C 1
ATOM 488 O O . ILE A 1 65 ? 7.331 6.144 6.326 1.00 68.88 65 ILE A O 1
ATOM 492 N N . ALA A 1 66 ? 5.229 5.537 5.761 1.00 55.34 66 ALA A N 1
ATOM 493 C CA . ALA A 1 66 ? 5.517 5.138 4.385 1.00 55.34 66 ALA A CA 1
ATOM 494 C C . ALA A 1 66 ? 5.667 6.368 3.479 1.00 55.34 66 ALA A C 1
ATOM 496 O O . ALA A 1 66 ? 6.547 6.309 2.592 1.00 55.34 66 ALA A O 1
#